Protein AF-D2I5K9-F1 (afdb_monomer_lite)

Sequence (91 aa):
LLFFICTVTEHLKRCWGEYIQGYCRKICRISEIRQVLCENGRYCCLNIMELEARRKITKPTRPKPKTYAVTLPQDDDTFIENYSRITANST

Secondary structure (DSSP, 8-state):
-------------EEEETTEEEEEESS--TTEEEEEEEGGGEEEEEEHHHHHHHHHHTSPPPPPP-----PPP---GGGHHHHHHHHTS--

Structure (mmCIF, N/CA/C/O backbone):
data_AF-D2I5K9-F1
#
_entry.id   AF-D2I5K9-F1
#
loop_
_atom_site.group_PDB
_atom_site.id
_atom_site.type_symbol
_atom_site.label_atom_id
_atom_site.label_alt_id
_atom_site.label_comp_id
_atom_site.label_asym_id
_atom_site.label_entity_id
_atom_site.label_seq_id
_atom_site.pdbx_PDB_ins_code
_atom_site.Cartn_x
_atom_site.Cartn_y
_atom_site.Cartn_z
_atom_site.occupancy
_atom_site.B_iso_or_equiv
_atom_site.auth_seq_id
_atom_site.auth_comp_id
_atom_site.auth_asym_id
_atom_site.auth_atom_id
_atom_site.pdbx_PDB_model_num
ATOM 1 N N . LEU A 1 1 ? -9.123 6.914 39.275 1.00 51.50 1 LEU A N 1
ATOM 2 C CA . LEU A 1 1 ? -9.453 6.690 37.848 1.00 51.50 1 LEU A CA 1
ATOM 3 C C . LEU A 1 1 ? -8.276 5.972 37.200 1.00 51.50 1 LEU A C 1
ATOM 5 O O . LEU A 1 1 ? -7.236 6.588 37.023 1.00 51.50 1 LEU A O 1
ATOM 9 N N . LEU A 1 2 ? -8.400 4.671 36.933 1.00 52.78 2 LEU A N 1
ATOM 10 C CA . LEU A 1 2 ? -7.405 3.918 36.167 1.00 52.78 2 LEU A CA 1
ATOM 11 C C . LEU A 1 2 ? -7.751 4.076 34.686 1.00 52.78 2 LEU A C 1
ATOM 13 O O . LEU A 1 2 ? -8.795 3.609 34.236 1.00 52.78 2 LEU A O 1
ATOM 17 N N . PHE A 1 3 ? -6.905 4.792 33.950 1.00 54.69 3 PHE A N 1
ATOM 18 C CA . PHE A 1 3 ? -7.032 4.948 32.507 1.00 54.69 3 PHE A CA 1
ATOM 19 C C . PHE A 1 3 ? -6.577 3.634 31.860 1.00 54.69 3 PHE A C 1
ATOM 21 O O . PHE A 1 3 ? -5.387 3.406 31.655 1.00 54.69 3 PHE A O 1
ATOM 28 N N . PHE A 1 4 ? -7.518 2.723 31.609 1.00 57.03 4 PHE A N 1
ATOM 29 C CA . PHE A 1 4 ? -7.239 1.517 30.839 1.00 57.03 4 PHE A CA 1
ATOM 30 C C . PHE A 1 4 ? -7.073 1.937 29.377 1.00 57.03 4 PHE A C 1
ATOM 32 O O . PHE A 1 4 ? -8.052 2.127 28.654 1.00 57.03 4 PHE A O 1
ATOM 39 N N . ILE A 1 5 ? -5.827 2.145 28.943 1.00 62.56 5 ILE A N 1
ATOM 40 C CA . ILE A 1 5 ? -5.517 2.227 27.518 1.00 62.56 5 ILE A CA 1
ATOM 41 C C . ILE A 1 5 ? -5.806 0.833 26.982 1.00 62.56 5 ILE A C 1
ATOM 43 O O . ILE A 1 5 ? -5.018 -0.089 27.169 1.00 62.56 5 ILE A O 1
ATOM 47 N N . CYS A 1 6 ? -6.972 0.677 26.360 1.00 52.50 6 CYS A N 1
ATOM 48 C CA . CYS A 1 6 ? -7.297 -0.502 25.588 1.00 52.50 6 CYS A CA 1
ATOM 49 C C . CYS A 1 6 ? -6.348 -0.487 24.386 1.00 52.50 6 CYS A C 1
ATOM 51 O O . CYS A 1 6 ? -6.668 0.028 23.314 1.00 52.50 6 CYS A O 1
ATOM 53 N N . THR A 1 7 ? -5.129 -0.987 24.580 1.00 54.72 7 THR A N 1
ATOM 54 C CA . THR A 1 7 ? -4.300 -1.485 23.497 1.00 54.72 7 THR A CA 1
ATOM 55 C C . THR A 1 7 ? -5.051 -2.69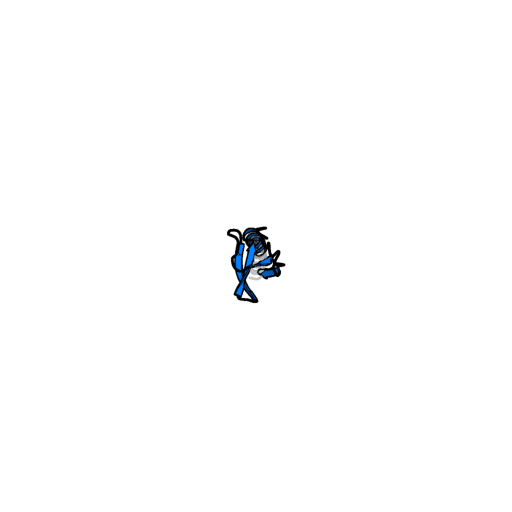0 22.976 1.00 54.72 7 THR A C 1
ATOM 57 O O . THR A 1 7 ? -4.770 -3.829 23.335 1.00 54.72 7 THR A O 1
ATOM 60 N N . VAL A 1 8 ? -6.082 -2.425 22.170 1.00 50.91 8 VAL A N 1
ATOM 61 C CA . VAL A 1 8 ? -6.691 -3.426 21.320 1.00 50.91 8 VAL A CA 1
ATOM 62 C C . VAL A 1 8 ? -5.517 -3.917 20.488 1.00 50.91 8 VAL A C 1
ATOM 64 O O . VAL A 1 8 ? -5.124 -3.301 19.496 1.00 50.91 8 VAL A O 1
ATOM 67 N N . THR A 1 9 ? -4.901 -5.007 20.933 1.00 52.09 9 THR A N 1
ATOM 68 C CA . THR A 1 9 ? -4.116 -5.910 20.112 1.00 52.09 9 THR A CA 1
ATOM 69 C C . THR A 1 9 ? -5.127 -6.548 19.182 1.00 52.09 9 THR A C 1
ATOM 71 O O . THR A 1 9 ? -5.437 -7.732 19.254 1.00 52.09 9 THR A O 1
ATOM 74 N N . GLU A 1 10 ? -5.731 -5.706 18.341 1.00 58.53 10 GLU A N 1
ATOM 75 C CA . GLU A 1 10 ? -6.570 -6.130 17.259 1.00 58.53 10 GLU A CA 1
ATOM 76 C C . GLU A 1 10 ? -5.654 -7.057 16.497 1.00 58.53 10 GLU A C 1
ATOM 78 O O . GLU A 1 10 ? -4.604 -6.620 16.018 1.00 58.53 10 GLU A O 1
ATOM 83 N N . HIS A 1 11 ? -5.960 -8.351 16.523 1.00 58.62 11 HIS A N 1
ATOM 84 C CA . HIS A 1 11 ? -5.242 -9.326 15.734 1.00 58.62 11 HIS A CA 1
ATOM 85 C C . HIS A 1 11 ? -5.383 -8.846 14.296 1.00 58.62 11 HIS A C 1
ATOM 87 O O . HIS A 1 11 ? -6.413 -9.050 13.655 1.00 58.62 11 HIS A O 1
ATOM 93 N N . LEU A 1 12 ? -4.389 -8.081 13.844 1.00 73.94 12 LEU A N 1
ATOM 94 C CA . LEU A 1 12 ? -4.434 -7.398 12.572 1.00 73.94 12 LEU A CA 1
ATOM 95 C C . LEU A 1 12 ? -4.542 -8.502 11.540 1.00 73.94 12 LEU A C 1
ATOM 97 O O . LEU A 1 12 ? -3.607 -9.292 11.374 1.00 73.94 12 LEU A O 1
ATOM 101 N N . LYS A 1 13 ? -5.713 -8.591 10.902 1.00 85.81 13 LYS A N 1
ATOM 102 C CA . LYS A 1 13 ? -5.947 -9.573 9.852 1.00 85.81 13 LYS A CA 1
ATOM 103 C C . LYS A 1 13 ? -4.816 -9.430 8.839 1.00 85.81 13 LYS A C 1
ATOM 105 O O . LYS A 1 13 ? -4.499 -8.321 8.397 1.00 85.81 13 LYS A O 1
ATOM 110 N N . ARG A 1 14 ? -4.170 -10.552 8.535 1.00 90.62 14 ARG A N 1
ATOM 111 C CA . ARG A 1 14 ? -3.119 -10.602 7.522 1.00 90.62 14 ARG A CA 1
ATOM 112 C C . ARG A 1 14 ? -3.764 -10.459 6.152 1.00 90.62 14 ARG A C 1
ATOM 114 O O . ARG A 1 14 ? -4.856 -10.973 5.923 1.00 90.62 14 ARG A O 1
ATOM 121 N N . CYS A 1 15 ? -3.076 -9.773 5.259 1.00 91.38 15 CYS A N 1
ATOM 122 C CA . CYS A 1 15 ? -3.451 -9.658 3.859 1.00 91.38 15 CYS A CA 1
ATOM 123 C C . CYS A 1 15 ? -2.243 -9.967 2.978 1.00 91.38 15 CYS A C 1
ATOM 125 O O . CYS A 1 15 ? -1.106 -9.979 3.454 1.00 91.38 15 CYS A O 1
ATOM 127 N N . TRP A 1 16 ? -2.504 -10.231 1.703 1.00 90.06 16 TRP A N 1
ATOM 128 C CA . TRP A 1 16 ? -1.487 -10.557 0.713 1.00 90.06 16 TRP A CA 1
ATOM 129 C C . TRP A 1 16 ? -1.661 -9.667 -0.509 1.00 90.06 16 TRP A C 1
ATOM 131 O O . TRP A 1 16 ? -2.780 -9.478 -0.984 1.00 90.06 16 TRP A O 1
ATOM 141 N N . GLY A 1 17 ? -0.553 -9.144 -1.024 1.00 87.38 17 GLY A N 1
ATOM 142 C CA . GLY A 1 17 ? -0.527 -8.374 -2.262 1.00 87.38 17 GLY A CA 1
ATOM 143 C C . GLY A 1 17 ? 0.878 -8.366 -2.848 1.00 87.38 17 GLY A C 1
ATOM 144 O O . GLY A 1 17 ? 1.850 -8.403 -2.106 1.00 87.38 17 GLY A O 1
ATOM 145 N N . GLU A 1 18 ? 0.998 -8.439 -4.175 1.00 86.25 18 GLU A N 1
ATOM 146 C CA . GLU A 1 18 ? 2.284 -8.646 -4.876 1.00 86.25 18 GLU A CA 1
ATOM 147 C C . GLU A 1 18 ? 3.160 -9.768 -4.275 1.00 86.25 18 GLU A C 1
ATOM 149 O O . GLU A 1 18 ? 4.385 -9.669 -4.237 1.00 86.25 18 GLU A O 1
ATOM 154 N N . TYR A 1 19 ? 2.527 -10.853 -3.811 1.00 87.25 19 TYR A N 1
ATOM 155 C CA . TYR A 1 19 ? 3.188 -12.000 -3.168 1.00 87.25 19 TYR A CA 1
ATOM 156 C C . TYR A 1 19 ? 3.976 -11.666 -1.888 1.00 87.25 19 TYR A C 1
ATOM 158 O O . TYR A 1 19 ? 4.824 -12.455 -1.466 1.00 87.25 19 TYR A O 1
ATOM 166 N N . ILE A 1 20 ? 3.687 -10.527 -1.253 1.00 91.81 20 ILE A N 1
ATOM 167 C CA . ILE A 1 20 ? 4.211 -10.160 0.065 1.00 91.81 20 ILE A CA 1
ATOM 168 C C . ILE A 1 20 ? 3.086 -10.099 1.093 1.00 91.81 20 ILE A C 1
ATOM 170 O O . ILE A 1 20 ? 1.922 -9.839 0.767 1.00 91.81 20 ILE A O 1
ATOM 174 N N . GLN A 1 21 ? 3.442 -10.374 2.344 1.00 91.88 21 GLN A N 1
ATOM 175 C CA . GLN A 1 21 ? 2.503 -10.358 3.454 1.00 91.88 21 GLN A CA 1
ATOM 176 C C . GLN A 1 21 ? 2.384 -8.938 4.018 1.00 91.88 21 GLN A C 1
ATOM 178 O O . GLN A 1 21 ? 3.376 -8.243 4.221 1.00 91.88 21 GLN A O 1
ATOM 183 N N . GLY A 1 22 ? 1.167 -8.529 4.360 1.00 93.38 22 GLY A N 1
ATOM 184 C CA . GLY A 1 22 ? 0.926 -7.317 5.130 1.00 93.38 22 GLY A CA 1
ATOM 185 C C . GLY A 1 22 ? -0.223 -7.453 6.107 1.00 93.38 22 GLY A C 1
ATOM 186 O O . GLY A 1 22 ? -0.638 -8.555 6.478 1.00 93.38 22 GLY A O 1
ATOM 187 N N . TYR A 1 23 ? -0.731 -6.301 6.536 1.00 92.50 23 TYR A N 1
ATOM 188 C CA . TYR A 1 23 ? -1.756 -6.208 7.569 1.00 92.50 23 TYR A CA 1
ATOM 189 C C . TYR A 1 23 ? -2.866 -5.238 7.174 1.00 92.50 23 TYR A C 1
ATOM 191 O O . TYR A 1 23 ? -2.606 -4.140 6.683 1.00 92.50 23 TYR A O 1
ATOM 199 N N . CYS A 1 24 ? -4.109 -5.627 7.443 1.00 91.50 24 CYS A N 1
ATOM 200 C CA . CYS A 1 24 ? -5.276 -4.784 7.232 1.00 91.50 24 CYS A CA 1
ATOM 201 C C . CYS A 1 24 ? -5.348 -3.690 8.303 1.00 91.50 24 CYS A C 1
ATOM 203 O O . CYS A 1 24 ? -5.596 -3.984 9.473 1.00 91.50 24 CYS A O 1
ATOM 205 N N . ARG A 1 25 ? -5.186 -2.423 7.914 1.00 89.81 25 ARG A N 1
ATOM 206 C CA . ARG A 1 25 ? -5.290 -1.261 8.813 1.00 89.81 25 ARG A CA 1
ATOM 207 C C . ARG A 1 25 ? -6.200 -0.201 8.210 1.00 89.81 25 ARG A C 1
ATOM 209 O O . ARG A 1 25 ? -6.339 -0.097 6.998 1.00 89.81 25 ARG A O 1
ATOM 216 N N . LYS A 1 26 ? -6.788 0.648 9.054 1.00 88.62 26 LYS A N 1
ATOM 217 C CA . LYS A 1 26 ? -7.514 1.834 8.572 1.00 88.62 26 LYS A CA 1
ATOM 218 C C . LYS A 1 26 ? -6.557 2.878 7.979 1.00 88.62 26 LYS A C 1
ATOM 220 O O . LYS A 1 26 ? -6.873 3.515 6.982 1.00 88.62 26 LYS A O 1
ATOM 225 N N . ILE A 1 27 ? -5.376 3.020 8.583 1.00 89.25 27 ILE A N 1
ATOM 226 C CA . ILE A 1 27 ? -4.302 3.921 8.154 1.00 89.25 27 ILE A CA 1
ATOM 227 C C . ILE A 1 27 ? -2.994 3.118 8.138 1.00 89.25 27 ILE A C 1
ATOM 229 O O . ILE A 1 27 ? -2.644 2.494 9.141 1.00 89.25 27 ILE A O 1
ATOM 233 N N . CYS A 1 28 ? -2.294 3.119 7.003 1.00 91.31 28 CYS A N 1
ATOM 234 C CA . CYS A 1 28 ? -0.965 2.514 6.873 1.00 91.31 28 CYS A CA 1
ATOM 235 C C . CYS A 1 28 ? 0.127 3.406 7.465 1.00 91.31 28 CYS A C 1
ATOM 237 O O . CYS A 1 28 ? -0.035 4.626 7.548 1.00 91.31 28 CYS A O 1
ATOM 239 N N . ARG A 1 29 ? 1.245 2.794 7.853 1.00 93.56 29 ARG A N 1
ATOM 240 C CA . ARG A 1 29 ? 2.451 3.513 8.281 1.00 93.56 29 ARG A CA 1
ATOM 241 C C . ARG A 1 29 ? 3.099 4.228 7.093 1.00 93.56 29 ARG A C 1
ATOM 243 O O . ARG A 1 29 ? 2.848 3.884 5.945 1.00 93.56 29 ARG A O 1
ATOM 250 N N . ILE A 1 30 ? 3.975 5.193 7.370 1.00 94.88 30 ILE A N 1
ATOM 251 C CA . ILE A 1 30 ? 4.683 5.948 6.320 1.00 94.88 30 ILE A CA 1
ATOM 252 C C . ILE A 1 30 ? 5.619 5.069 5.473 1.00 94.88 30 ILE A C 1
ATOM 254 O O . ILE A 1 30 ? 5.859 5.358 4.310 1.00 94.88 30 ILE A O 1
ATOM 258 N N . SER A 1 31 ? 6.116 3.972 6.051 1.00 94.62 31 SER A N 1
ATOM 259 C CA . SER A 1 31 ? 6.945 2.966 5.379 1.00 94.62 31 SER A CA 1
ATOM 260 C C . SER A 1 31 ? 6.132 1.878 4.664 1.00 94.62 31 SER A C 1
ATOM 262 O O . SER A 1 31 ? 6.698 0.885 4.199 1.00 94.62 31 SER A O 1
ATOM 264 N N . GLU A 1 32 ? 4.808 2.034 4.599 1.00 95.62 32 GLU A N 1
ATOM 265 C CA . GLU A 1 32 ? 3.887 1.080 3.993 1.00 95.62 32 GLU A CA 1
ATOM 266 C C . GLU A 1 32 ? 3.109 1.726 2.837 1.00 95.62 32 GLU A C 1
ATOM 268 O O . GLU A 1 32 ? 2.752 2.904 2.881 1.00 95.62 32 GLU A O 1
ATOM 273 N N . ILE A 1 33 ? 2.787 0.934 1.815 1.00 93.69 33 ILE A N 1
ATOM 274 C CA . ILE A 1 33 ? 1.915 1.331 0.709 1.00 93.69 33 ILE A CA 1
ATOM 275 C C . ILE A 1 33 ? 0.500 0.775 0.909 1.00 93.69 33 ILE A C 1
ATOM 277 O O . ILE A 1 33 ? 0.319 -0.343 1.398 1.00 93.69 33 ILE A O 1
ATOM 281 N N . ARG A 1 34 ? -0.510 1.569 0.534 1.00 92.81 34 ARG A N 1
ATOM 282 C CA . ARG A 1 34 ? -1.925 1.165 0.517 1.00 92.81 34 ARG A CA 1
ATOM 283 C C . ARG A 1 34 ? -2.216 0.434 -0.785 1.00 92.81 34 ARG A C 1
ATOM 285 O O . ARG A 1 34 ? -1.974 1.000 -1.848 1.00 92.81 34 ARG A O 1
ATOM 292 N N . GLN A 1 35 ? -2.758 -0.777 -0.703 1.00 86.44 35 GLN A N 1
ATOM 293 C CA . GLN A 1 35 ? -3.128 -1.542 -1.894 1.00 86.44 35 GLN A CA 1
ATOM 294 C C . GLN A 1 35 ? -4.614 -1.934 -1.905 1.00 86.44 35 GLN A C 1
ATOM 296 O O . GLN A 1 35 ? -5.471 -1.073 -2.082 1.00 86.44 35 GLN A O 1
ATOM 301 N N . VAL A 1 36 ? -4.926 -3.225 -1.751 1.00 79.38 36 VAL A N 1
ATOM 302 C CA . VAL A 1 36 ? -6.287 -3.776 -1.850 1.00 79.38 36 VAL A CA 1
ATOM 303 C C . VAL A 1 36 ? -7.105 -3.421 -0.605 1.00 79.38 36 VAL A C 1
ATOM 305 O O . VAL A 1 36 ? -6.563 -3.322 0.499 1.00 79.38 36 VAL A O 1
ATOM 308 N N . LEU A 1 37 ? -8.417 -3.245 -0.777 1.00 80.44 37 LEU A N 1
ATOM 309 C CA . LEU A 1 37 ? -9.357 -3.117 0.334 1.00 80.44 37 LEU A CA 1
ATOM 310 C C . LEU A 1 37 ? -9.509 -4.466 1.040 1.00 80.44 37 LEU A C 1
ATOM 312 O O . LEU A 1 37 ? -9.958 -5.450 0.457 1.00 80.44 37 LEU A O 1
ATOM 316 N N . CYS A 1 38 ? -9.145 -4.494 2.313 1.00 87.94 38 CYS A N 1
ATOM 317 C CA . CYS A 1 38 ? -9.616 -5.523 3.220 1.00 87.94 38 CYS A CA 1
ATOM 318 C C . CYS A 1 38 ? -11.096 -5.282 3.562 1.00 87.94 38 CYS A C 1
ATOM 320 O O . CYS A 1 38 ? -11.646 -4.199 3.343 1.00 87.94 38 CYS A O 1
ATOM 322 N N . GLU A 1 39 ? -11.722 -6.277 4.188 1.00 81.94 39 GLU A N 1
ATOM 323 C CA . GLU A 1 39 ? -13.045 -6.138 4.802 1.00 81.94 39 GLU A CA 1
ATOM 324 C C . GLU A 1 39 ? -13.124 -4.897 5.720 1.00 81.94 39 GLU A C 1
ATOM 326 O O . GLU A 1 39 ? -12.128 -4.463 6.312 1.00 81.94 39 GLU A O 1
ATOM 331 N N . ASN A 1 40 ? -14.328 -4.338 5.868 1.00 83.62 40 ASN A N 1
ATOM 332 C CA . ASN A 1 40 ? -14.624 -3.178 6.722 1.00 83.62 40 ASN A CA 1
ATOM 333 C C . ASN A 1 40 ? -13.923 -1.866 6.312 1.00 83.62 40 ASN A C 1
ATOM 335 O O . ASN A 1 40 ? -13.632 -1.025 7.166 1.00 83.62 40 ASN A O 1
ATOM 339 N N . GLY A 1 41 ? -13.636 -1.680 5.018 1.00 83.19 41 GLY A N 1
ATOM 340 C CA . GLY A 1 41 ? -13.082 -0.423 4.490 1.00 83.19 41 GLY A CA 1
ATOM 341 C C . GLY A 1 41 ? -11.646 -0.139 4.940 1.00 83.19 41 GLY A C 1
ATOM 342 O O . GLY A 1 41 ? -11.220 1.015 4.993 1.00 83.19 41 GLY A O 1
ATOM 343 N N . ARG A 1 42 ? -10.906 -1.183 5.322 1.00 90.25 42 ARG A N 1
ATOM 344 C CA . ARG A 1 42 ? -9.488 -1.099 5.690 1.00 90.25 42 ARG A CA 1
ATOM 345 C C . ARG A 1 42 ? -8.618 -1.303 4.460 1.00 90.25 42 ARG A C 1
ATOM 347 O O . ARG A 1 42 ? -9.015 -1.986 3.526 1.00 90.25 42 ARG A O 1
ATOM 354 N N . TYR A 1 43 ? -7.40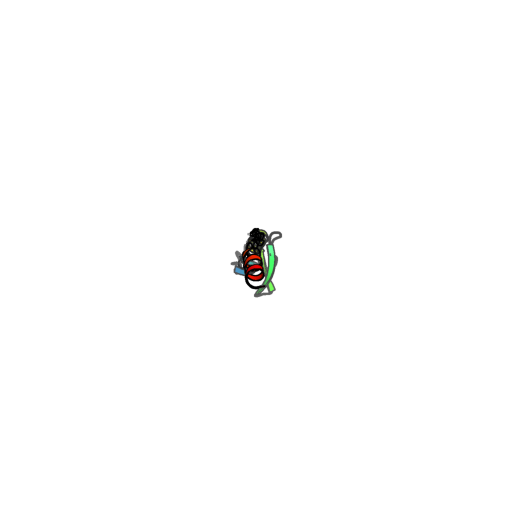2 -0.783 4.493 1.00 92.06 43 TYR A N 1
ATOM 355 C CA . TYR A 1 43 ? -6.403 -1.033 3.462 1.00 92.06 43 TYR A CA 1
ATOM 356 C C . TYR A 1 43 ? -5.475 -2.164 3.877 1.00 92.06 43 TYR A C 1
ATOM 358 O O . TYR A 1 43 ? -5.062 -2.251 5.036 1.00 92.06 43 TYR A O 1
ATOM 366 N N . CYS A 1 44 ? -5.105 -3.001 2.914 1.00 93.19 44 CYS A N 1
ATOM 367 C CA . CYS A 1 44 ? -3.940 -3.852 3.044 1.00 93.19 44 CYS A CA 1
ATOM 368 C C . CYS A 1 44 ? -2.684 -2.979 2.968 1.00 93.19 44 CYS A C 1
ATOM 370 O O . CYS A 1 44 ? -2.424 -2.344 1.942 1.00 93.19 44 CYS A O 1
ATOM 372 N N . CYS A 1 45 ? -1.945 -2.920 4.074 1.00 94.50 45 CYS A N 1
ATOM 373 C CA . CYS A 1 45 ? -0.713 -2.154 4.193 1.00 94.50 45 CYS A CA 1
ATOM 374 C C . CYS A 1 45 ? 0.486 -3.077 4.003 1.00 94.50 45 CYS A C 1
ATOM 376 O O . CYS A 1 45 ? 0.675 -4.015 4.783 1.00 94.50 45 CYS A O 1
ATOM 378 N N . LEU A 1 46 ? 1.278 -2.800 2.970 1.00 95.06 46 LEU A N 1
ATOM 379 C CA . LEU A 1 46 ? 2.431 -3.601 2.568 1.00 95.06 46 LEU A CA 1
ATOM 380 C C . LEU A 1 46 ? 3.733 -2.824 2.753 1.00 95.06 46 LEU A C 1
ATOM 382 O O . LEU A 1 46 ? 3.767 -1.625 2.494 1.00 95.06 46 LEU A O 1
ATOM 386 N N . ASN A 1 47 ? 4.815 -3.492 3.154 1.00 95.19 47 ASN A N 1
ATOM 387 C CA . ASN A 1 47 ? 6.115 -2.846 3.327 1.00 95.19 47 ASN A CA 1
ATOM 388 C C . ASN A 1 47 ? 6.717 -2.430 1.971 1.00 95.19 47 ASN A C 1
ATOM 390 O O . ASN A 1 47 ? 6.862 -3.261 1.074 1.00 95.19 47 ASN A O 1
ATOM 394 N N . ILE A 1 48 ? 7.105 -1.157 1.836 1.00 95.38 48 ILE A N 1
ATOM 395 C CA . ILE A 1 48 ? 7.639 -0.610 0.576 1.00 95.38 48 ILE A CA 1
ATOM 396 C C . ILE A 1 48 ? 8.947 -1.307 0.169 1.00 95.38 48 ILE A C 1
ATOM 398 O O . ILE A 1 48 ? 9.106 -1.679 -0.991 1.00 95.38 48 ILE A O 1
ATOM 402 N N . MET A 1 49 ? 9.858 -1.544 1.117 1.00 94.25 49 MET A N 1
ATOM 403 C CA . MET A 1 49 ? 11.160 -2.167 0.842 1.00 94.25 49 MET A CA 1
ATOM 404 C C . MET A 1 49 ? 11.012 -3.616 0.369 1.00 94.25 49 MET A C 1
ATOM 406 O O . MET A 1 49 ? 11.708 -4.046 -0.550 1.00 94.25 49 MET A O 1
ATOM 410 N N . GLU A 1 50 ? 10.097 -4.372 0.977 1.00 94.12 50 GLU A N 1
ATOM 411 C CA . GLU A 1 50 ? 9.828 -5.756 0.577 1.00 94.12 50 GLU A CA 1
ATOM 412 C C . GLU A 1 50 ? 9.194 -5.818 -0.820 1.00 94.12 50 GLU A C 1
ATOM 414 O O . GLU A 1 50 ? 9.589 -6.637 -1.655 1.00 94.12 50 GLU A O 1
ATOM 419 N N . LEU A 1 51 ? 8.268 -4.898 -1.103 1.00 92.06 51 LEU A N 1
ATOM 420 C CA . LEU A 1 51 ? 7.616 -4.781 -2.405 1.00 92.06 51 LEU A CA 1
ATOM 421 C C . LEU A 1 51 ? 8.633 -4.428 -3.503 1.00 92.06 51 LEU A C 1
ATOM 423 O O . LEU A 1 51 ? 8.653 -5.045 -4.569 1.00 92.06 51 LEU A O 1
ATOM 427 N N . GLU A 1 52 ? 9.542 -3.490 -3.232 1.00 91.44 52 GLU A N 1
ATOM 428 C CA . GLU A 1 52 ? 10.639 -3.160 -4.145 1.00 91.44 52 GLU A CA 1
ATOM 4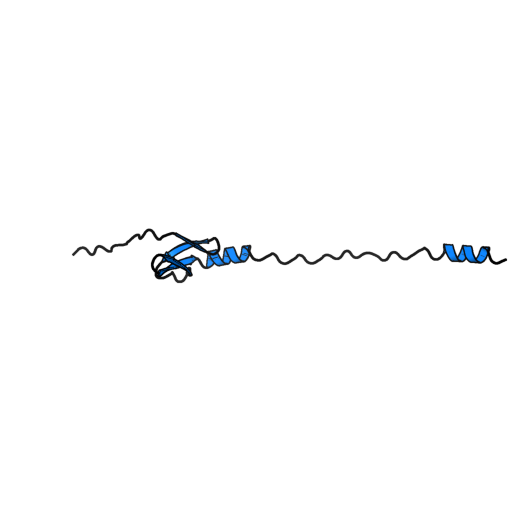29 C C . GLU A 1 52 ? 11.602 -4.331 -4.365 1.00 91.44 52 GLU A C 1
ATOM 431 O O . GLU A 1 52 ? 12.008 -4.582 -5.504 1.00 91.44 52 GLU A O 1
ATOM 436 N N . ALA A 1 53 ? 11.959 -5.068 -3.310 1.00 90.62 53 ALA A N 1
ATOM 437 C CA . ALA A 1 53 ? 12.822 -6.241 -3.420 1.00 90.62 53 ALA A CA 1
ATOM 438 C C . ALA A 1 53 ? 12.194 -7.312 -4.325 1.00 90.62 53 ALA A C 1
ATOM 440 O O . ALA A 1 53 ? 12.864 -7.836 -5.218 1.00 90.62 53 ALA A O 1
ATOM 441 N N . ARG A 1 54 ? 10.889 -7.577 -4.178 1.00 87.25 54 ARG A N 1
ATOM 442 C CA . ARG A 1 54 ? 10.158 -8.497 -5.062 1.00 87.25 54 ARG A CA 1
ATOM 443 C C . ARG A 1 54 ? 10.099 -8.010 -6.503 1.00 87.25 54 ARG A C 1
ATOM 445 O O . ARG A 1 54 ? 10.355 -8.795 -7.413 1.00 87.25 54 ARG A O 1
ATOM 452 N N . ARG A 1 55 ? 9.843 -6.720 -6.726 1.00 85.50 55 ARG A N 1
ATOM 453 C CA . ARG A 1 55 ? 9.817 -6.129 -8.075 1.00 85.50 55 ARG A CA 1
ATOM 454 C C . ARG A 1 55 ? 11.173 -6.135 -8.771 1.00 85.50 55 ARG A C 1
ATOM 456 O O . ARG A 1 55 ? 11.228 -6.169 -9.996 1.00 85.50 55 ARG A O 1
ATOM 463 N N . LYS A 1 56 ? 12.280 -6.090 -8.025 1.00 84.12 56 LYS A N 1
ATOM 464 C CA . LYS A 1 56 ? 13.622 -6.270 -8.603 1.00 84.12 56 LYS A CA 1
ATOM 465 C C . LYS A 1 56 ? 13.831 -7.703 -9.093 1.00 84.12 56 LYS A C 1
ATOM 467 O O . LYS A 1 56 ? 14.421 -7.875 -10.151 1.00 84.12 56 LYS A O 1
ATOM 472 N N . ILE A 1 57 ? 13.316 -8.699 -8.369 1.00 74.62 57 ILE A N 1
ATOM 473 C CA . ILE A 1 57 ? 13.430 -10.120 -8.741 1.00 74.62 57 ILE A CA 1
ATOM 474 C C . ILE A 1 57 ? 12.593 -10.439 -9.984 1.00 74.62 57 ILE A C 1
ATOM 476 O O . ILE A 1 57 ? 13.030 -11.204 -10.836 1.00 74.62 57 ILE A O 1
ATOM 480 N N . THR A 1 58 ? 11.402 -9.850 -10.115 1.00 72.81 58 THR A N 1
ATOM 481 C CA . THR A 1 58 ? 10.524 -10.107 -11.268 1.00 72.81 58 THR A CA 1
ATOM 482 C C . THR A 1 58 ? 10.957 -9.396 -12.549 1.00 72.81 58 THR A C 1
ATOM 484 O O . THR A 1 58 ? 10.420 -9.702 -13.614 1.00 72.81 58 THR A O 1
ATOM 487 N N . LYS A 1 59 ? 11.926 -8.471 -12.498 1.00 76.06 59 LYS A N 1
ATOM 488 C CA . LYS A 1 59 ? 12.466 -7.854 -13.714 1.00 76.06 59 LYS A CA 1
ATOM 489 C C . LYS A 1 59 ? 13.305 -8.882 -14.482 1.00 76.06 59 LYS A C 1
ATOM 491 O O . LYS A 1 59 ? 14.288 -9.373 -13.927 1.00 76.06 59 LYS A O 1
ATOM 496 N N . PRO A 1 60 ? 12.968 -9.188 -15.751 1.00 74.12 60 PRO A N 1
ATOM 497 C CA . PRO A 1 60 ? 13.768 -10.101 -16.548 1.00 74.12 60 PRO A CA 1
ATOM 498 C C . PRO A 1 60 ? 15.193 -9.565 -16.669 1.00 74.12 60 PRO A C 1
ATOM 500 O O . PRO A 1 60 ? 15.415 -8.375 -16.917 1.00 74.12 60 PRO A O 1
ATOM 503 N N . THR A 1 61 ? 16.167 -10.449 -16.474 1.00 75.12 61 THR A N 1
ATOM 504 C CA . THR A 1 61 ? 17.580 -10.128 -16.647 1.00 75.12 61 THR A CA 1
ATOM 505 C C . THR A 1 61 ? 17.799 -9.612 -18.065 1.00 75.12 61 THR A C 1
ATOM 507 O O . THR A 1 61 ? 17.231 -10.150 -19.019 1.00 75.12 61 THR A O 1
ATOM 510 N N . ARG A 1 62 ? 18.619 -8.564 -18.218 1.00 74.69 62 ARG A N 1
ATOM 511 C CA . ARG A 1 62 ? 18.946 -8.024 -19.544 1.00 74.69 62 ARG A CA 1
ATOM 512 C C . ARG A 1 62 ? 19.420 -9.179 -20.440 1.00 74.69 62 ARG A C 1
ATOM 514 O O . ARG A 1 62 ? 20.277 -9.949 -19.995 1.00 74.69 62 ARG A O 1
ATOM 521 N N . PRO A 1 63 ? 18.891 -9.318 -21.670 1.00 79.50 63 PRO A N 1
ATOM 522 C CA . PRO A 1 63 ? 19.345 -10.362 -22.574 1.00 79.50 63 PRO A CA 1
ATOM 523 C C . PRO A 1 63 ? 20.857 -10.230 -22.772 1.00 79.50 63 PRO A C 1
ATOM 525 O O . PRO A 1 63 ? 21.369 -9.122 -22.959 1.00 79.50 63 PRO A O 1
ATOM 528 N N . LYS A 1 64 ? 21.573 -11.358 -22.685 1.00 78.31 64 LYS A N 1
ATOM 529 C CA . LYS A 1 64 ? 23.015 -11.389 -22.951 1.00 78.31 64 LYS A CA 1
ATOM 530 C C . LYS A 1 64 ? 23.265 -10.831 -24.362 1.00 78.31 64 LYS A C 1
ATOM 532 O O . LYS A 1 64 ? 22.465 -11.119 -25.258 1.00 78.31 64 LYS A O 1
ATOM 537 N N . PRO A 1 65 ? 24.338 -10.046 -24.577 1.00 81.25 65 PRO A N 1
ATOM 538 C CA . PRO A 1 65 ? 24.726 -9.637 -25.920 1.00 81.25 65 PRO A CA 1
ATOM 539 C C . PRO A 1 65 ? 24.834 -10.878 -26.807 1.00 81.25 65 PRO A C 1
ATOM 541 O O . PRO A 1 65 ? 25.388 -11.893 -26.381 1.00 81.25 65 PRO A O 1
ATOM 544 N N . LYS A 1 66 ? 24.276 -10.817 -28.018 1.00 77.94 66 LYS A N 1
ATOM 545 C CA . LYS A 1 66 ? 24.438 -11.902 -28.985 1.00 77.94 66 LYS A CA 1
ATOM 546 C C . LYS A 1 66 ? 25.908 -11.935 -29.393 1.00 77.94 66 LYS A C 1
ATOM 548 O O . LYS A 1 66 ? 26.368 -11.022 -30.073 1.00 77.94 66 LYS A O 1
ATOM 553 N N . THR A 1 67 ? 26.636 -12.965 -28.980 1.00 79.44 67 THR A N 1
ATOM 554 C CA . THR A 1 67 ? 27.947 -13.258 -29.558 1.00 79.44 67 THR A CA 1
ATOM 555 C C . THR A 1 67 ? 27.701 -13.758 -30.974 1.00 79.44 67 THR A C 1
ATOM 557 O O . THR A 1 67 ? 27.167 -14.850 -31.161 1.00 79.44 67 THR A O 1
ATOM 560 N N . TYR A 1 68 ? 28.014 -12.940 -31.973 1.00 77.25 68 TYR A N 1
ATOM 561 C CA . TYR A 1 68 ? 28.034 -13.392 -33.356 1.00 77.25 68 TYR A CA 1
ATOM 562 C C . TYR A 1 68 ? 29.307 -14.215 -33.568 1.00 77.25 68 TYR A C 1
ATOM 564 O O . TYR A 1 68 ? 30.403 -13.782 -33.213 1.00 77.25 68 TYR A O 1
ATOM 572 N N . ALA A 1 69 ? 29.160 -15.420 -34.116 1.00 77.50 69 ALA A N 1
ATOM 573 C CA . ALA A 1 69 ? 30.304 -16.159 -34.624 1.00 77.50 69 ALA A CA 1
ATOM 574 C C . ALA A 1 69 ? 30.763 -15.461 -35.908 1.00 77.50 69 ALA A C 1
ATOM 576 O O . ALA A 1 69 ? 29.995 -15.356 -36.865 1.00 77.50 69 ALA A O 1
ATOM 577 N N . VAL A 1 70 ? 31.995 -14.953 -35.917 1.00 74.69 70 VAL A N 1
ATOM 578 C CA . VAL A 1 70 ? 32.641 -14.524 -37.159 1.00 74.69 70 VAL A CA 1
ATOM 579 C C . VAL A 1 70 ? 32.939 -15.798 -37.940 1.00 74.69 70 VAL A C 1
ATOM 581 O O . VAL A 1 70 ? 33.781 -16.593 -37.531 1.00 74.69 70 VAL A O 1
ATOM 584 N N . THR A 1 71 ? 32.196 -16.033 -39.017 1.00 74.94 71 THR A N 1
ATOM 585 C CA . THR A 1 71 ? 32.520 -17.091 -39.976 1.00 74.94 71 THR A CA 1
ATOM 586 C C . THR A 1 71 ? 33.498 -16.508 -40.993 1.00 74.94 71 THR A C 1
ATOM 588 O O . THR A 1 71 ? 33.270 -15.424 -41.528 1.00 74.94 71 THR A O 1
ATOM 591 N N . LEU A 1 72 ? 34.636 -17.181 -41.183 1.00 69.88 72 LEU A N 1
ATOM 592 C CA . LEU A 1 72 ? 35.606 -16.836 -42.223 1.00 69.88 72 LEU A CA 1
ATOM 593 C C . LEU A 1 72 ? 34.975 -17.155 -43.593 1.00 69.88 72 LEU A C 1
ATOM 595 O O . LEU A 1 72 ? 34.364 -18.222 -43.707 1.00 69.88 72 LEU A O 1
ATOM 599 N N . PRO A 1 73 ? 35.108 -16.294 -44.619 1.00 67.31 73 PRO A N 1
ATOM 600 C CA . PRO A 1 73 ? 34.721 -16.656 -45.978 1.00 67.31 73 PRO A CA 1
ATOM 601 C C . PRO A 1 73 ? 35.489 -17.910 -46.413 1.00 67.31 73 PRO A C 1
ATOM 603 O O . PRO A 1 73 ? 36.703 -17.987 -46.221 1.00 67.31 73 PRO A O 1
ATOM 606 N N . GLN A 1 74 ? 34.785 -18.900 -46.962 1.00 60.12 74 GLN A N 1
ATOM 607 C CA . GLN A 1 74 ? 35.424 -19.938 -47.763 1.00 60.12 74 GLN A CA 1
ATOM 608 C C . GLN A 1 74 ? 35.681 -19.307 -49.130 1.00 60.12 74 GLN A C 1
ATOM 610 O O . GLN A 1 74 ? 34.733 -19.078 -49.874 1.00 60.12 74 GLN A O 1
ATOM 615 N N . ASP A 1 75 ? 36.932 -18.949 -49.415 1.00 51.75 75 ASP A N 1
ATOM 616 C CA . ASP A 1 75 ? 37.324 -18.623 -50.783 1.00 51.75 75 ASP A CA 1
ATOM 617 C C . ASP A 1 75 ? 37.159 -19.897 -51.629 1.00 51.75 75 ASP A C 1
ATOM 619 O O . ASP A 1 75 ? 37.733 -20.948 -51.337 1.00 51.75 75 ASP A O 1
ATOM 623 N N . ASP A 1 76 ? 36.281 -19.809 -52.627 1.00 51.47 76 ASP A N 1
ATOM 624 C CA . ASP A 1 76 ? 35.915 -20.879 -53.548 1.00 51.47 76 ASP A CA 1
ATOM 625 C C . ASP A 1 7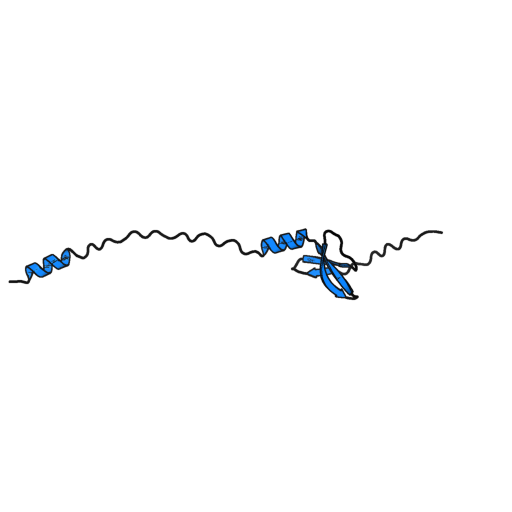6 ? 37.102 -21.254 -54.462 1.00 51.47 76 ASP A C 1
ATOM 627 O O . ASP A 1 76 ? 37.291 -20.674 -55.533 1.00 51.47 76 ASP A O 1
ATOM 631 N N . ASP A 1 77 ? 37.860 -22.293 -54.103 1.00 53.97 77 ASP A N 1
ATOM 632 C CA . ASP A 1 77 ? 38.905 -22.908 -54.950 1.00 53.97 77 ASP A CA 1
ATOM 633 C C . ASP A 1 77 ? 38.347 -23.671 -56.183 1.00 53.97 77 ASP A C 1
ATOM 635 O O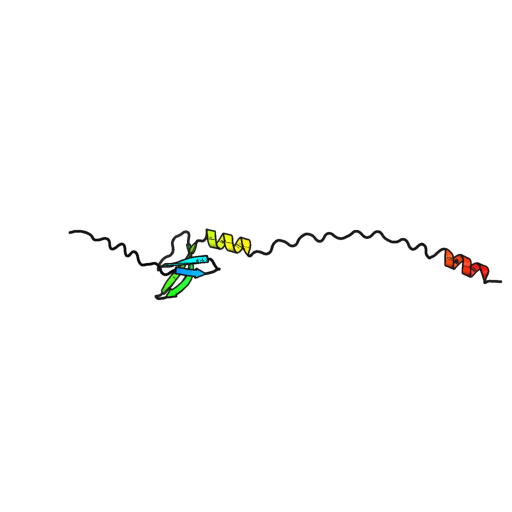 . ASP A 1 77 ? 39.071 -24.358 -56.908 1.00 53.97 77 ASP A O 1
ATOM 639 N N . THR A 1 78 ? 37.051 -23.565 -56.487 1.00 51.72 78 THR A N 1
ATOM 640 C CA . THR A 1 78 ? 36.382 -24.363 -57.534 1.00 51.72 78 THR A CA 1
ATOM 641 C C . THR A 1 78 ? 36.497 -23.833 -58.970 1.00 51.72 78 THR A C 1
ATOM 643 O O . THR A 1 78 ? 36.000 -24.479 -59.894 1.00 51.72 78 THR A O 1
ATOM 646 N N . PHE A 1 79 ? 37.166 -22.701 -59.220 1.00 53.03 79 PHE A N 1
ATOM 647 C CA . PHE A 1 79 ? 37.253 -22.133 -60.579 1.00 53.03 79 PHE A CA 1
ATOM 648 C C . PHE A 1 79 ? 38.422 -22.647 -61.443 1.00 53.03 79 PHE A C 1
ATOM 650 O O . PHE A 1 79 ? 38.369 -22.495 -62.665 1.00 53.03 79 PHE A O 1
ATOM 657 N N . ILE A 1 80 ? 39.449 -23.296 -60.875 1.00 54.53 80 ILE A N 1
ATOM 658 C CA . ILE A 1 80 ? 40.643 -23.704 -61.648 1.00 54.53 80 ILE A CA 1
ATOM 659 C C . ILE A 1 80 ? 40.433 -25.020 -62.422 1.00 54.53 80 ILE A C 1
ATOM 661 O O . ILE A 1 80 ? 40.931 -25.162 -63.540 1.00 54.53 80 ILE A O 1
ATOM 665 N N . GLU A 1 81 ? 39.652 -25.974 -61.905 1.00 52.84 81 GLU A N 1
ATOM 666 C CA . GLU A 1 81 ? 39.460 -27.265 -62.592 1.00 52.84 81 GLU A CA 1
ATOM 667 C C . GLU A 1 81 ? 38.598 -27.171 -63.860 1.00 52.84 81 GLU A C 1
ATOM 669 O O . GLU A 1 81 ? 38.795 -27.943 -64.802 1.00 52.84 81 GLU A O 1
ATOM 674 N N . ASN A 1 82 ? 37.657 -26.224 -63.918 1.00 54.19 82 ASN A N 1
ATOM 675 C CA . ASN A 1 82 ? 36.739 -26.122 -65.054 1.00 54.19 82 ASN A CA 1
ATOM 676 C C . ASN A 1 82 ? 37.386 -25.467 -66.285 1.00 54.19 82 ASN A C 1
ATOM 678 O O . ASN A 1 82 ? 37.045 -25.825 -67.410 1.00 54.19 82 ASN A O 1
ATOM 682 N N . TYR A 1 83 ? 38.356 -24.565 -66.099 1.00 55.69 83 TYR A N 1
ATOM 683 C CA . TYR A 1 83 ? 39.060 -23.930 -67.219 1.00 55.69 83 TYR A CA 1
ATOM 684 C C . TYR A 1 83 ? 39.929 -24.939 -67.989 1.00 55.69 83 TYR A C 1
ATOM 686 O O . TYR A 1 83 ? 39.907 -24.972 -69.218 1.00 55.69 83 TYR A O 1
ATOM 694 N N . SER A 1 84 ? 40.614 -25.833 -67.269 1.00 53.31 84 SER A N 1
ATOM 695 C CA . SER A 1 84 ? 41.476 -26.877 -67.845 1.00 53.31 84 SER A CA 1
ATOM 696 C C . SER A 1 84 ? 40.703 -27.945 -68.626 1.00 53.31 84 SER A C 1
ATOM 698 O O . SER A 1 84 ? 41.242 -28.563 -69.542 1.00 53.31 84 SER A O 1
ATOM 700 N N . ARG A 1 85 ? 39.426 -28.172 -68.286 1.00 53.59 85 ARG A N 1
ATOM 701 C CA . ARG A 1 85 ? 38.571 -29.154 -68.972 1.00 53.59 85 ARG A CA 1
ATOM 702 C C . ARG A 1 85 ? 37.986 -28.614 -70.283 1.00 53.59 85 ARG A C 1
ATOM 704 O O . ARG A 1 85 ? 37.739 -29.389 -71.202 1.00 53.59 85 ARG A O 1
ATOM 711 N N . ILE A 1 86 ? 37.790 -27.297 -70.387 1.00 54.19 86 ILE A N 1
ATOM 712 C CA . ILE A 1 86 ? 37.238 -26.642 -71.586 1.00 54.19 86 ILE A CA 1
ATOM 713 C C . ILE A 1 86 ? 38.305 -26.509 -72.685 1.00 54.19 86 ILE A C 1
ATOM 715 O O . ILE A 1 86 ? 38.004 -26.703 -73.863 1.00 54.19 86 ILE A O 1
ATOM 719 N N . THR A 1 87 ? 39.564 -26.253 -72.318 1.00 51.44 87 THR A N 1
ATOM 720 C CA . THR A 1 87 ? 40.675 -26.109 -73.274 1.00 51.44 87 THR A CA 1
ATOM 721 C C . THR A 1 87 ? 41.147 -27.430 -73.887 1.00 51.44 87 THR A C 1
ATOM 723 O O . THR A 1 87 ? 41.687 -27.409 -74.987 1.00 51.44 87 THR A O 1
ATOM 726 N N . ALA A 1 88 ? 40.899 -28.579 -73.247 1.00 51.78 88 ALA A N 1
ATOM 727 C CA . ALA A 1 88 ? 41.261 -29.895 -73.791 1.00 51.78 88 ALA A CA 1
ATOM 728 C C . ALA A 1 88 ? 40.277 -30.435 -74.851 1.00 51.78 88 ALA A C 1
ATOM 730 O O . ALA A 1 88 ? 40.646 -31.297 -75.642 1.00 51.78 88 ALA A O 1
ATOM 731 N N . ASN A 1 89 ? 39.039 -29.926 -74.887 1.00 54.38 89 ASN A N 1
ATOM 732 C CA . ASN A 1 89 ? 37.960 -30.464 -75.729 1.00 54.38 89 ASN A CA 1
ATOM 733 C C . ASN A 1 89 ? 37.656 -29.617 -76.979 1.00 54.38 89 ASN A C 1
ATOM 735 O O . ASN A 1 89 ? 36.736 -29.945 -77.724 1.00 54.38 89 ASN A O 1
ATOM 739 N N . SER A 1 90 ? 38.402 -28.534 -77.211 1.00 47.84 90 SER A N 1
ATOM 740 C CA . SER A 1 90 ? 38.290 -27.716 -78.427 1.00 47.84 90 SER A CA 1
ATOM 741 C C . SER A 1 90 ? 39.418 -28.089 -79.397 1.00 47.84 90 SER A C 1
ATOM 743 O O . SER A 1 90 ? 40.455 -27.431 -79.412 1.00 47.84 90 SER A O 1
ATOM 745 N N . THR A 1 91 ? 39.247 -29.187 -80.144 1.00 43.12 91 THR A N 1
ATOM 746 C CA . THR A 1 91 ? 40.078 -29.549 -81.314 1.00 43.12 91 THR A CA 1
ATOM 747 C C . THR A 1 91 ? 39.238 -29.450 -82.575 1.00 43.12 91 THR A C 1
ATOM 749 O O . THR A 1 91 ? 38.075 -29.911 -82.521 1.00 43.12 91 THR A O 1
#

Foldseek 3Di:
DDPPPPPPVVVFDWDDDLNFIFGWAQDEDPQWDFDDQDPPRTTGTHGPVVNVVSVVVPPDDDPDPDDDDPDDDDPDPPPPVVVVVVVVPDD

InterPro domains:
  IPR025933 Beta-defensin do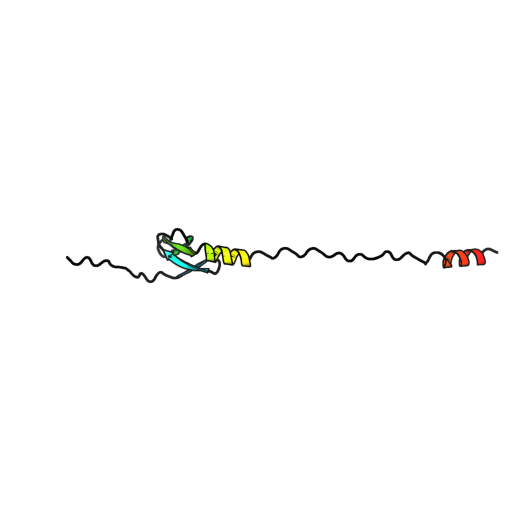main [PF13841] (14-45)

Radius of gyration: 36.62 Å; chains: 1; bounding box: 56×37×119 Å

pLDDT: mean 75.56, std 16.42, range [43.12, 95.62]

Organism: Ailuropoda melanoleuca (NCBI:txid9646)